Protein AF-A0A1J0A9L9-F1 (afdb_monomer_lite)

pLDDT: mean 93.27, std 4.49, range [66.0, 98.31]

Sequence (100 aa):
MRSQENELERLRHQNQTNPSRSNARAIERQEDIISEIQDFMNTLRRIANYNLTPELNDGISLTIAPLYELMSFRDARRYWHELSEGKHTWSSVSQQLRRE

Structure (mmCIF, N/CA/C/O backbone):
data_AF-A0A1J0A9L9-F1
#
_entry.id   AF-A0A1J0A9L9-F1
#
loop_
_atom_site.group_PDB
_atom_site.id
_atom_site.type_symbol
_atom_site.label_atom_id
_atom_site.label_alt_id
_atom_site.label_comp_id
_atom_site.label_asym_id
_atom_site.label_entity_id
_atom_site.label_seq_id
_atom_site.pdbx_PDB_ins_code
_atom_site.Cartn_x
_atom_site.Cartn_y
_atom_site.Cartn_z
_atom_site.occupancy
_atom_site.B_iso_or_equiv
_atom_site.auth_seq_id
_atom_site.auth_comp_id
_atom_site.auth_asym_id
_atom_site.auth_atom_id
_atom_site.pdbx_PDB_model_num
ATOM 1 N N . MET A 1 1 ? -0.849 -4.997 12.392 1.00 88.62 1 MET A N 1
ATOM 2 C CA . MET A 1 1 ? -2.057 -5.836 12.286 1.00 88.62 1 MET A CA 1
ATOM 3 C C . MET A 1 1 ? -2.642 -6.192 13.647 1.00 88.62 1 MET A C 1
ATOM 5 O O . MET A 1 1 ? -3.570 -5.514 14.049 1.00 88.62 1 MET A O 1
ATOM 9 N N . ARG A 1 2 ? -2.029 -7.095 14.429 1.00 92.69 2 ARG A N 1
ATOM 10 C CA . ARG A 1 2 ? -2.546 -7.536 15.745 1.00 92.69 2 ARG A CA 1
ATOM 11 C C . ARG A 1 2 ? -2.953 -6.417 16.717 1.00 92.69 2 ARG A C 1
ATOM 13 O O . ARG A 1 2 ? -3.953 -6.530 17.404 1.00 92.69 2 ARG A O 1
ATOM 20 N N . SER A 1 3 ? -2.196 -5.318 16.761 1.00 94.88 3 SER A N 1
ATOM 21 C CA . SER A 1 3 ? -2.550 -4.153 17.591 1.00 94.88 3 SER A CA 1
ATOM 22 C C . SER A 1 3 ? -3.872 -3.492 17.161 1.00 94.88 3 SER A C 1
ATOM 24 O O . SER A 1 3 ? -4.671 -3.113 18.007 1.00 94.88 3 SER A O 1
ATOM 26 N N . GLN A 1 4 ? -4.128 -3.409 15.850 1.00 95.56 4 GLN A N 1
ATOM 27 C CA . GLN A 1 4 ? -5.350 -2.815 15.296 1.00 95.56 4 GLN A CA 1
ATOM 28 C C . GLN A 1 4 ? -6.568 -3.713 15.533 1.00 95.56 4 GLN A C 1
ATOM 30 O O . GLN A 1 4 ? -7.638 -3.221 15.875 1.00 95.56 4 GLN A O 1
ATOM 35 N N . GLU A 1 5 ? -6.385 -5.029 15.408 1.00 94.94 5 GLU A N 1
ATOM 36 C CA . GLU A 1 5 ? -7.419 -6.032 15.690 1.00 94.94 5 GLU A CA 1
ATOM 37 C C . GLU A 1 5 ? -7.796 -6.041 17.179 1.00 94.94 5 GLU A C 1
ATOM 39 O O . GLU A 1 5 ? -8.975 -5.987 17.518 1.00 94.94 5 GLU A O 1
ATOM 44 N N . ASN A 1 6 ? -6.802 -5.998 18.074 1.00 97.50 6 ASN A N 1
ATOM 45 C CA . ASN A 1 6 ? -7.038 -5.897 19.516 1.00 97.50 6 ASN A CA 1
ATOM 46 C C . ASN A 1 6 ? -7.806 -4.614 19.891 1.00 97.50 6 ASN A C 1
ATOM 48 O O . ASN A 1 6 ? -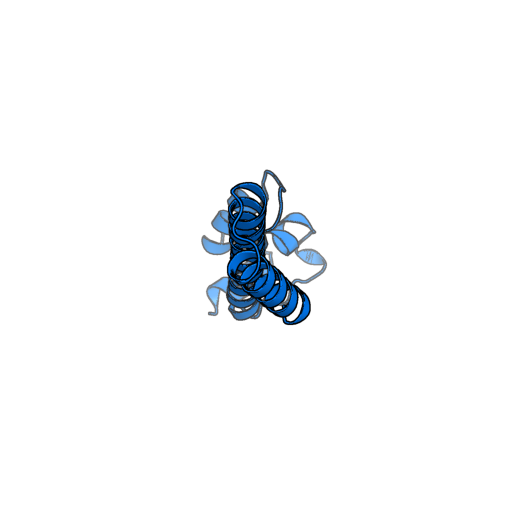8.629 -4.629 20.806 1.00 97.50 6 ASN A O 1
ATOM 52 N N . GLU A 1 7 ? -7.533 -3.495 19.215 1.00 96.38 7 GLU A N 1
ATOM 53 C CA . GLU A 1 7 ? -8.257 -2.240 19.444 1.00 96.38 7 GLU A CA 1
ATOM 54 C C . GLU A 1 7 ? -9.717 -2.336 18.982 1.00 96.38 7 GLU A C 1
ATOM 56 O O . GLU A 1 7 ? -10.624 -1.938 19.714 1.00 96.38 7 GLU A O 1
ATOM 61 N N . LEU A 1 8 ? -9.971 -2.954 17.823 1.00 97.19 8 LEU A N 1
ATOM 62 C CA . LEU A 1 8 ? -11.333 -3.234 17.361 1.00 97.19 8 LEU A CA 1
ATOM 63 C C . LEU A 1 8 ? -12.103 -4.095 18.371 1.00 97.19 8 LEU A C 1
ATOM 65 O O . LEU A 1 8 ? -13.260 -3.808 18.688 1.00 97.19 8 LEU A O 1
ATOM 69 N N . GLU A 1 9 ? -11.465 -5.136 18.908 1.00 97.38 9 GLU A N 1
ATOM 70 C CA . GLU A 1 9 ? -12.064 -5.974 19.946 1.00 97.38 9 GLU A CA 1
ATOM 71 C C . GLU A 1 9 ? -12.411 -5.158 21.194 1.00 97.38 9 GLU A C 1
ATOM 73 O O . GLU A 1 9 ? -13.526 -5.281 21.706 1.00 97.38 9 GLU A O 1
ATOM 78 N N . ARG A 1 10 ? -11.516 -4.279 21.662 1.00 96.94 10 ARG A N 1
ATOM 79 C CA . ARG A 1 10 ? -11.786 -3.390 22.805 1.00 96.94 10 ARG A CA 1
ATOM 80 C C . ARG A 1 10 ? -12.986 -2.481 22.558 1.00 96.94 10 ARG A C 1
ATOM 82 O O . ARG A 1 10 ? -13.869 -2.408 23.413 1.00 96.94 10 ARG A O 1
ATOM 89 N N . LEU A 1 11 ? -13.056 -1.845 21.390 1.00 96.50 11 LEU A N 1
ATOM 90 C CA . LEU A 1 11 ? -14.167 -0.969 21.009 1.00 96.50 11 LEU A CA 1
ATOM 91 C C . LEU A 1 11 ? -15.500 -1.729 20.953 1.00 96.50 11 LEU A C 1
ATOM 93 O O . LEU A 1 11 ? -16.519 -1.234 21.441 1.00 96.50 11 LEU A O 1
ATOM 97 N N . ARG A 1 12 ? -15.498 -2.961 20.429 1.00 96.94 12 ARG A N 1
ATOM 98 C CA . ARG A 1 12 ? -16.680 -3.838 20.417 1.00 96.94 12 ARG A CA 1
ATOM 99 C C . ARG A 1 12 ? -17.141 -4.195 21.831 1.00 96.94 12 ARG A C 1
ATOM 101 O O . ARG A 1 12 ? -18.328 -4.059 22.119 1.00 96.94 12 ARG A O 1
ATOM 108 N N . HIS A 1 13 ? -16.227 -4.571 22.727 1.00 96.75 13 HIS A N 1
ATOM 109 C CA . HIS A 1 13 ? -16.557 -4.842 24.135 1.00 96.75 13 HIS A CA 1
ATOM 110 C C . HIS A 1 13 ? -17.099 -3.592 24.850 1.00 96.75 13 HIS A C 1
ATOM 112 O O . HIS A 1 13 ? -18.077 -3.660 25.598 1.00 96.75 13 HIS A O 1
ATOM 118 N N . GLN A 1 14 ? -16.515 -2.420 24.591 1.00 94.19 14 GLN A N 1
ATOM 119 C CA . GLN A 1 14 ? -16.992 -1.159 25.156 1.00 94.19 14 GLN A CA 1
ATOM 120 C C . GLN A 1 14 ? -18.399 -0.803 24.652 1.00 94.19 14 GLN A C 1
ATOM 122 O O . GLN A 1 14 ? -19.246 -0.377 25.434 1.00 94.19 14 GLN A O 1
ATOM 127 N N . ASN A 1 15 ? -18.685 -1.017 23.367 1.00 96.44 15 ASN A N 1
ATOM 128 C CA . ASN A 1 15 ? -20.013 -0.767 22.811 1.00 96.44 15 ASN A CA 1
ATOM 129 C C . ASN A 1 15 ? -21.066 -1.777 23.296 1.00 96.44 15 ASN A C 1
ATOM 131 O O . ASN A 1 15 ? -22.239 -1.431 23.362 1.00 96.44 15 ASN A O 1
ATOM 135 N N . GLN A 1 16 ? -20.673 -3.003 23.658 1.00 95.06 16 GLN A N 1
ATOM 136 C CA . GLN A 1 16 ? -21.577 -3.979 24.280 1.00 95.06 16 GLN A CA 1
ATOM 137 C C . GLN A 1 16 ? -21.976 -3.572 25.705 1.00 95.06 16 GLN A C 1
ATOM 139 O O . GLN A 1 16 ? -23.130 -3.739 26.087 1.00 95.06 16 GLN A O 1
ATOM 144 N N . THR A 1 17 ? -21.037 -3.029 26.487 1.00 95.56 17 THR A N 1
ATOM 145 C CA . THR A 1 17 ? -21.294 -2.605 27.877 1.00 95.56 17 THR A CA 1
ATOM 146 C C . THR A 1 17 ? -22.002 -1.254 27.965 1.00 95.56 17 THR A C 1
ATOM 148 O O . THR A 1 17 ? -22.842 -1.062 28.841 1.00 95.56 17 THR A O 1
ATOM 151 N N . ASN A 1 18 ? -21.698 -0.324 27.055 1.00 94.62 18 ASN A N 1
ATOM 152 C CA . ASN A 1 18 ? -22.352 0.979 26.967 1.00 94.62 18 ASN A CA 1
ATOM 153 C C . ASN A 1 18 ? -22.585 1.380 25.496 1.00 94.62 18 ASN A C 1
ATOM 155 O O . ASN A 1 18 ? -21.743 2.061 24.891 1.00 94.62 18 ASN A O 1
ATOM 159 N N . PRO A 1 19 ? -23.713 0.953 24.899 1.00 94.75 19 PRO A N 1
ATOM 160 C CA . PRO A 1 19 ? -24.017 1.234 23.504 1.00 94.75 19 PRO A CA 1
ATOM 161 C C . PRO A 1 19 ? -24.157 2.731 23.237 1.00 94.75 19 PRO A C 1
ATOM 163 O O . PRO A 1 19 ? -24.957 3.425 23.865 1.00 94.75 19 PRO A O 1
ATOM 166 N N . SER A 1 20 ? -23.415 3.244 22.256 1.00 96.56 20 SER A N 1
ATOM 167 C CA . SER A 1 20 ? -23.563 4.636 21.828 1.00 96.56 20 SER A CA 1
ATOM 168 C C . SER A 1 20 ? -23.285 4.813 20.340 1.00 96.56 20 SER A C 1
ATOM 170 O O . SER A 1 20 ? -22.492 4.091 19.737 1.00 96.56 20 SER A O 1
ATOM 172 N N . ARG A 1 21 ? -23.896 5.841 19.736 1.00 95.94 21 ARG A N 1
ATOM 173 C CA . ARG A 1 21 ? -23.617 6.215 18.337 1.00 95.94 21 ARG A CA 1
ATOM 174 C C . ARG A 1 21 ? -22.144 6.565 18.111 1.00 95.94 21 ARG A C 1
ATOM 176 O O . ARG A 1 21 ? -21.632 6.356 17.018 1.00 95.94 21 ARG A O 1
ATOM 183 N N . SER A 1 22 ? -21.473 7.104 19.130 1.00 96.12 22 SER A N 1
ATOM 184 C CA . SER A 1 22 ? -20.045 7.421 19.056 1.00 96.12 22 SER A CA 1
ATOM 185 C C . SER A 1 22 ? -19.198 6.152 18.976 1.00 96.12 22 SER A C 1
ATOM 187 O O . SER A 1 22 ? -18.319 6.065 18.125 1.00 96.12 22 SER A O 1
ATOM 189 N N . ASN A 1 23 ? -19.507 5.153 19.806 1.00 95.44 23 ASN A N 1
ATOM 190 C CA . ASN A 1 23 ? -18.800 3.873 19.824 1.00 95.44 23 ASN A CA 1
ATOM 191 C C . ASN A 1 23 ? -19.022 3.094 18.521 1.00 95.44 23 ASN A C 1
ATOM 193 O O . ASN A 1 23 ? -18.065 2.574 17.960 1.00 95.44 23 ASN A O 1
ATOM 197 N N . ALA A 1 24 ? -20.249 3.088 17.987 1.00 96.94 24 ALA A N 1
ATOM 198 C CA . ALA A 1 24 ? -20.538 2.481 16.685 1.00 96.94 24 ALA A CA 1
ATOM 199 C C . ALA A 1 24 ? -19.696 3.101 15.551 1.00 96.94 24 ALA A C 1
ATOM 201 O O . ALA A 1 24 ? -19.084 2.374 14.778 1.00 96.94 24 ALA A O 1
ATOM 202 N N . ARG A 1 25 ? -19.582 4.437 15.504 1.00 97.88 25 ARG A N 1
A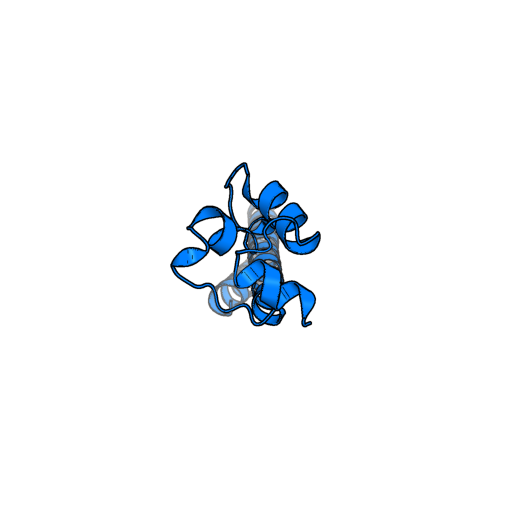TOM 203 C CA . ARG A 1 25 ? -18.719 5.133 14.529 1.00 97.88 25 ARG A CA 1
ATOM 204 C C . ARG A 1 25 ? -17.229 4.864 14.739 1.00 97.88 25 ARG A C 1
ATOM 206 O O . ARG A 1 25 ? -16.459 4.932 13.790 1.00 97.88 25 ARG A O 1
ATOM 213 N N . ALA A 1 26 ? -16.788 4.658 15.979 1.00 97.50 26 ALA A N 1
ATOM 214 C CA . ALA A 1 26 ? -15.395 4.314 16.259 1.00 97.50 26 ALA A CA 1
ATOM 215 C C . ALA A 1 26 ? -15.063 2.900 15.760 1.00 97.50 26 ALA A C 1
ATOM 217 O O . ALA A 1 26 ? -14.006 2.709 15.173 1.00 97.50 26 ALA A O 1
ATOM 218 N N . ILE A 1 27 ? -15.987 1.950 15.941 1.00 98.25 27 ILE A N 1
ATOM 219 C CA . ILE A 1 27 ? -15.879 0.588 15.402 1.00 98.25 27 ILE A CA 1
ATOM 220 C C . ILE A 1 27 ? -15.789 0.626 13.875 1.00 98.25 27 ILE A C 1
ATOM 222 O O . ILE A 1 27 ? -14.836 0.082 13.337 1.00 98.25 27 ILE A O 1
ATOM 226 N N . GLU A 1 28 ? -16.716 1.320 13.207 1.00 98.31 28 GLU A N 1
ATOM 227 C CA . GLU A 1 28 ? -16.738 1.460 11.741 1.00 98.31 28 GLU A CA 1
ATOM 228 C C . GLU A 1 28 ? -15.397 1.985 11.203 1.00 98.31 28 GLU A C 1
ATOM 230 O O . GLU A 1 28 ? -14.754 1.335 10.388 1.00 98.31 28 GLU A O 1
ATOM 235 N N . ARG A 1 29 ? -14.884 3.092 11.758 1.00 97.94 29 ARG A N 1
ATOM 236 C CA . ARG A 1 29 ? -13.574 3.632 11.348 1.00 97.94 29 ARG A CA 1
ATOM 237 C C . ARG A 1 29 ? -12.418 2.666 11.591 1.00 97.94 29 ARG A C 1
ATOM 239 O O . ARG A 1 29 ? -11.456 2.656 10.830 1.00 97.94 29 ARG A O 1
ATOM 246 N N . GLN A 1 30 ? -12.463 1.907 12.682 1.00 98.12 30 GLN A N 1
ATOM 247 C CA . GLN A 1 30 ? -11.414 0.941 12.985 1.00 98.12 30 GLN A CA 1
ATOM 248 C C . GLN A 1 30 ? -11.461 -0.251 12.017 1.00 98.12 30 GLN A C 1
ATOM 250 O O . GLN A 1 30 ? -10.410 -0.762 11.633 1.00 98.12 30 GLN A O 1
ATOM 255 N N . GLU A 1 31 ? -12.657 -0.676 11.602 1.00 98.25 31 GLU A N 1
ATOM 256 C CA . GLU A 1 31 ? -12.852 -1.684 10.555 1.00 98.25 31 GLU A CA 1
ATOM 257 C C . GLU A 1 31 ? -12.315 -1.189 9.205 1.00 98.25 31 GLU A C 1
ATOM 259 O O . GLU A 1 31 ? -11.569 -1.927 8.559 1.00 98.25 31 GLU A O 1
ATOM 264 N N . ASP A 1 32 ? -12.580 0.070 8.843 1.00 98.31 32 ASP A N 1
ATOM 265 C CA . ASP A 1 32 ? -12.037 0.695 7.629 1.00 98.31 32 ASP A CA 1
ATOM 266 C C . ASP A 1 32 ? -10.500 0.684 7.628 1.00 98.31 32 ASP A C 1
ATOM 268 O O . ASP A 1 32 ? -9.881 0.210 6.678 1.00 98.31 32 ASP A O 1
ATOM 272 N N . ILE A 1 33 ? -9.861 1.110 8.726 1.00 97.31 33 ILE A N 1
ATOM 273 C CA . ILE A 1 33 ? -8.391 1.107 8.858 1.00 97.31 33 ILE A CA 1
ATOM 274 C C . ILE A 1 33 ? -7.815 -0.306 8.699 1.00 97.31 33 ILE A C 1
ATOM 276 O O . ILE A 1 33 ? -6.784 -0.504 8.052 1.00 97.31 33 ILE A O 1
ATOM 280 N N . ILE A 1 34 ? -8.450 -1.303 9.317 1.00 98.00 34 ILE A N 1
ATOM 281 C CA . ILE A 1 34 ? -8.030 -2.704 9.210 1.00 98.00 34 ILE A CA 1
ATOM 282 C C . ILE A 1 34 ? -8.121 -3.177 7.756 1.00 98.00 34 ILE A C 1
ATOM 284 O O . ILE A 1 34 ? -7.174 -3.810 7.277 1.00 98.00 34 ILE A O 1
ATOM 288 N N . SER A 1 35 ? -9.210 -2.839 7.059 1.00 97.56 35 SER A N 1
ATOM 289 C CA . SER A 1 35 ? -9.398 -3.155 5.641 1.00 97.56 35 SER A CA 1
ATOM 290 C C . SER A 1 35 ? -8.333 -2.484 4.773 1.00 97.56 35 SER A C 1
ATOM 292 O O . SER A 1 35 ? -7.672 -3.158 3.987 1.00 97.56 35 SER A O 1
ATOM 294 N N . GLU A 1 36 ? -8.079 -1.187 4.965 1.00 96.19 36 GLU A N 1
ATOM 295 C CA . GLU A 1 36 ? -7.055 -0.447 4.217 1.00 96.19 36 GLU A CA 1
ATOM 296 C C . GLU A 1 36 ? -5.658 -1.066 4.385 1.00 96.19 36 GLU A C 1
ATOM 298 O O . GLU A 1 36 ? -4.913 -1.225 3.414 1.00 96.19 36 GLU A O 1
ATOM 303 N N . ILE A 1 37 ? -5.293 -1.476 5.607 1.00 96.62 37 ILE A N 1
ATOM 304 C CA . ILE A 1 37 ? -4.014 -2.152 5.869 1.00 96.62 37 ILE A CA 1
ATOM 305 C C . ILE A 1 37 ? -3.953 -3.503 5.148 1.00 96.62 37 ILE A C 1
ATOM 307 O O . ILE A 1 37 ? -2.905 -3.861 4.601 1.00 96.62 37 ILE A O 1
ATOM 311 N N . GLN A 1 38 ? -5.046 -4.267 5.148 1.00 96.75 38 GLN A N 1
ATOM 312 C CA . GLN A 1 38 ? -5.114 -5.548 4.444 1.00 96.75 38 GLN A CA 1
ATOM 313 C C . GLN A 1 38 ? -4.961 -5.357 2.933 1.00 96.75 38 GLN A C 1
ATOM 315 O O . GLN A 1 38 ? -4.162 -6.064 2.316 1.00 96.75 38 GLN A O 1
ATOM 320 N N . ASP A 1 39 ? -5.635 -4.370 2.347 1.00 96.38 39 ASP A N 1
ATOM 321 C CA . ASP A 1 39 ? -5.543 -4.054 0.920 1.00 96.38 39 ASP A CA 1
ATOM 322 C C . ASP A 1 39 ? -4.140 -3.585 0.521 1.00 96.38 39 ASP A C 1
ATOM 324 O O . ASP A 1 39 ? -3.584 -4.041 -0.488 1.00 96.38 39 ASP A O 1
ATOM 328 N N . PHE A 1 40 ? -3.514 -2.753 1.356 1.00 95.94 40 PHE A N 1
ATOM 329 C CA . PHE A 1 40 ? -2.120 -2.347 1.195 1.00 95.94 40 PHE A CA 1
ATOM 330 C C . PHE A 1 40 ? -1.178 -3.561 1.203 1.00 95.94 40 PHE A C 1
ATOM 332 O O . PHE A 1 40 ? -0.351 -3.729 0.302 1.00 95.94 40 PHE A O 1
ATOM 339 N N . MET A 1 41 ? -1.331 -4.458 2.184 1.00 96.44 41 MET A N 1
ATOM 340 C CA . MET A 1 41 ? -0.529 -5.680 2.286 1.00 96.44 41 MET A CA 1
ATOM 341 C C . MET A 1 41 ? -0.742 -6.627 1.101 1.00 96.44 41 MET A C 1
ATOM 343 O O . MET A 1 41 ? 0.222 -7.204 0.594 1.00 96.44 41 MET A O 1
ATOM 347 N N . ASN A 1 42 ? -1.985 -6.800 0.652 1.00 97.06 42 ASN A N 1
ATOM 348 C CA . ASN A 1 42 ? -2.321 -7.646 -0.491 1.00 97.06 42 ASN A CA 1
ATOM 349 C C . ASN A 1 42 ? -1.711 -7.098 -1.784 1.00 97.06 42 ASN A C 1
ATOM 351 O O . ASN A 1 42 ? -1.170 -7.861 -2.586 1.00 97.06 42 ASN A O 1
ATOM 355 N N . THR A 1 43 ? -1.732 -5.778 -1.955 1.00 96.25 43 THR A N 1
ATOM 356 C CA . THR A 1 43 ? -1.095 -5.102 -3.088 1.00 96.25 43 THR A CA 1
ATOM 357 C C . THR A 1 43 ? 0.421 -5.268 -3.057 1.00 96.25 43 THR A C 1
ATOM 359 O O . THR A 1 43 ? 1.001 -5.686 -4.057 1.00 96.25 43 THR A O 1
ATOM 362 N N . LEU A 1 44 ? 1.069 -5.064 -1.904 1.00 95.56 44 LEU A N 1
ATOM 363 C CA . LEU A 1 44 ? 2.507 -5.321 -1.758 1.00 95.56 44 LEU A CA 1
ATOM 364 C C . LEU A 1 44 ? 2.882 -6.767 -2.084 1.00 95.56 44 LEU A C 1
ATOM 366 O O . LEU A 1 44 ? 3.862 -6.999 -2.787 1.00 95.56 44 LEU A O 1
ATOM 370 N N . ARG A 1 45 ? 2.104 -7.743 -1.604 1.00 96.31 45 ARG A N 1
ATOM 371 C CA . ARG A 1 45 ? 2.333 -9.164 -1.908 1.00 96.31 45 ARG A CA 1
ATOM 372 C C . ARG A 1 45 ? 2.198 -9.455 -3.396 1.00 96.31 45 ARG A C 1
ATOM 374 O O . ARG A 1 45 ? 3.048 -10.142 -3.949 1.00 96.31 45 ARG A O 1
ATOM 381 N N . ARG A 1 46 ? 1.166 -8.912 -4.051 1.00 95.19 46 ARG A N 1
ATOM 382 C CA . ARG A 1 46 ? 0.987 -9.044 -5.504 1.00 95.19 46 ARG A CA 1
ATOM 383 C C . ARG A 1 46 ? 2.194 -8.493 -6.258 1.00 95.19 46 ARG A C 1
ATOM 385 O O . ARG A 1 46 ? 2.665 -9.148 -7.175 1.00 95.19 46 ARG A O 1
ATOM 392 N N . ILE A 1 47 ? 2.708 -7.334 -5.846 1.00 93.38 47 ILE A N 1
ATOM 393 C CA . ILE A 1 47 ? 3.881 -6.721 -6.477 1.00 93.38 47 ILE A CA 1
ATOM 394 C C . ILE A 1 47 ? 5.145 -7.556 -6.228 1.00 93.38 47 ILE A C 1
ATOM 396 O O . ILE A 1 47 ? 5.922 -7.785 -7.149 1.00 93.38 47 ILE A O 1
ATOM 400 N N . ALA A 1 48 ? 5.342 -8.049 -5.004 1.00 93.00 48 ALA A N 1
ATOM 401 C CA . ALA A 1 48 ? 6.487 -8.889 -4.659 1.00 93.00 48 ALA A CA 1
ATOM 402 C C . ALA A 1 48 ? 6.509 -10.214 -5.441 1.00 93.00 48 ALA A C 1
ATOM 404 O O . ALA A 1 48 ? 7.584 -10.709 -5.766 1.00 93.00 48 ALA A O 1
ATOM 405 N N . ASN A 1 49 ? 5.338 -10.759 -5.786 1.00 94.44 49 ASN A N 1
ATOM 406 C CA . ASN A 1 49 ? 5.224 -11.994 -6.562 1.00 94.44 49 ASN A CA 1
ATOM 407 C C . ASN A 1 49 ? 5.723 -11.875 -8.011 1.00 94.44 49 ASN A C 1
ATOM 409 O O . ASN A 1 49 ? 5.915 -12.918 -8.625 1.00 94.44 49 ASN A O 1
ATOM 413 N N . TYR A 1 50 ? 5.964 -10.664 -8.532 1.00 90.75 50 TYR A N 1
ATOM 414 C CA . TYR A 1 50 ? 6.648 -10.471 -9.821 1.00 90.75 50 TYR A CA 1
ATOM 415 C C . TYR A 1 50 ? 8.168 -10.705 -9.744 1.00 90.75 50 TYR A C 1
ATOM 417 O O . TYR A 1 50 ? 8.874 -10.500 -10.726 1.00 90.75 50 TYR A O 1
ATOM 425 N N . ASN A 1 51 ? 8.704 -10.993 -8.547 1.00 91.75 51 ASN A N 1
ATOM 426 C CA . ASN A 1 51 ? 10.117 -11.306 -8.286 1.00 91.75 51 ASN A CA 1
ATOM 427 C C . ASN A 1 51 ? 11.123 -10.350 -8.955 1.00 91.75 51 ASN A C 1
ATOM 429 O O . ASN A 1 51 ? 12.240 -10.738 -9.303 1.00 91.75 51 ASN A O 1
ATOM 433 N N . LEU A 1 52 ? 10.728 -9.085 -9.120 1.00 91.38 52 LEU A N 1
ATOM 434 C CA . LEU A 1 52 ? 11.513 -8.096 -9.843 1.00 91.38 52 LEU A CA 1
ATOM 435 C C . LEU A 1 52 ? 12.737 -7.711 -9.020 1.00 91.38 52 LEU A C 1
ATOM 437 O O . LEU A 1 52 ? 12.634 -7.357 -7.846 1.00 91.38 52 LEU A O 1
ATOM 441 N N . THR A 1 53 ? 13.891 -7.713 -9.673 1.00 91.88 53 THR A N 1
ATOM 442 C CA . THR A 1 53 ? 15.154 -7.209 -9.136 1.00 91.88 53 THR A CA 1
ATOM 443 C C . THR A 1 53 ? 15.578 -6.000 -9.967 1.00 91.88 53 THR A C 1
ATOM 445 O O . THR A 1 53 ? 16.192 -6.185 -11.017 1.00 91.88 53 THR A O 1
ATOM 448 N N . PRO A 1 54 ? 15.219 -4.767 -9.563 1.00 87.12 54 PRO A N 1
ATOM 449 C CA . PRO A 1 54 ? 15.608 -3.565 -10.291 1.00 87.12 54 PRO A CA 1
ATOM 450 C C . PRO A 1 54 ? 17.121 -3.344 -10.247 1.00 87.12 54 PRO A C 1
ATOM 452 O O . PRO A 1 54 ? 17.763 -3.566 -9.218 1.00 87.12 54 PRO A O 1
ATOM 455 N N . GLU A 1 55 ? 17.681 -2.836 -11.337 1.00 89.25 55 GLU A N 1
ATOM 456 C CA . GLU A 1 55 ? 19.084 -2.453 -11.450 1.00 89.25 55 GLU A CA 1
ATOM 457 C C . GLU A 1 55 ? 19.234 -0.929 -11.513 1.00 89.25 55 GLU A C 1
ATOM 459 O O . GLU A 1 55 ? 18.341 -0.205 -11.953 1.00 89.25 55 GLU A O 1
ATOM 464 N N . LEU A 1 56 ? 20.408 -0.413 -11.124 1.00 84.19 56 LEU A N 1
ATOM 465 C CA . LEU A 1 56 ? 20.690 1.031 -11.135 1.00 84.19 56 LEU A CA 1
ATOM 466 C C . LEU A 1 56 ? 20.417 1.675 -12.507 1.00 84.19 56 LEU A C 1
ATOM 468 O O . LEU A 1 56 ? 19.969 2.820 -12.582 1.00 84.19 56 LEU A O 1
ATOM 472 N N . ASN A 1 57 ? 20.663 0.923 -13.582 1.00 87.19 57 ASN A N 1
ATOM 473 C CA . ASN A 1 57 ? 20.509 1.391 -14.953 1.00 87.19 57 ASN A CA 1
ATOM 474 C C . ASN A 1 57 ? 19.046 1.578 -15.379 1.00 87.19 57 ASN A C 1
ATOM 476 O O . ASN A 1 57 ? 18.827 2.260 -16.370 1.00 87.19 57 ASN A O 1
ATOM 480 N N . ASP A 1 58 ? 18.060 1.042 -14.646 1.00 86.69 58 ASP A N 1
ATOM 481 C CA . ASP A 1 58 ? 16.626 1.202 -14.947 1.00 86.69 58 ASP A CA 1
ATOM 482 C C . ASP A 1 58 ? 16.119 2.633 -14.730 1.00 86.69 58 ASP A C 1
ATOM 484 O O . ASP A 1 58 ? 15.107 3.055 -15.296 1.00 86.69 58 ASP A O 1
ATOM 488 N N . GLY A 1 59 ? 16.823 3.388 -13.885 1.00 88.62 59 GLY A N 1
ATOM 489 C CA . GLY A 1 59 ? 16.367 4.676 -13.393 1.00 88.62 59 GLY A CA 1
ATOM 490 C C . GLY A 1 59 ? 15.221 4.549 -12.384 1.00 88.62 59 GLY A C 1
ATOM 491 O O . GLY A 1 59 ? 14.471 3.569 -12.325 1.00 88.62 59 GLY A O 1
ATOM 492 N N . ILE A 1 60 ? 15.064 5.592 -11.567 1.00 88.56 60 ILE A N 1
ATOM 493 C CA . ILE A 1 60 ? 14.110 5.596 -10.448 1.00 88.56 60 ILE A CA 1
ATOM 494 C C . ILE A 1 60 ? 12.669 5.406 -10.941 1.00 88.56 60 ILE A C 1
ATOM 496 O O . ILE A 1 60 ? 11.911 4.672 -10.319 1.00 88.56 60 ILE A O 1
ATOM 500 N N . SER A 1 61 ? 12.299 6.010 -12.076 1.00 90.62 61 SER A N 1
ATOM 501 C CA . SER A 1 61 ? 10.918 5.975 -12.584 1.00 90.62 61 SER A CA 1
ATOM 502 C C . SER A 1 61 ? 10.442 4.564 -12.943 1.00 90.62 61 SER A C 1
ATOM 504 O O . SER A 1 61 ? 9.317 4.213 -12.598 1.00 90.62 61 SER A O 1
ATOM 506 N N . LEU A 1 62 ? 11.281 3.751 -13.598 1.00 92.00 62 LEU A N 1
ATOM 507 C CA . LEU A 1 62 ? 10.934 2.367 -13.948 1.00 92.00 62 LEU A CA 1
ATOM 508 C C . LEU A 1 62 ? 11.045 1.437 -12.735 1.00 92.00 62 LEU A C 1
ATOM 510 O O . LEU A 1 62 ? 10.226 0.539 -12.577 1.00 92.00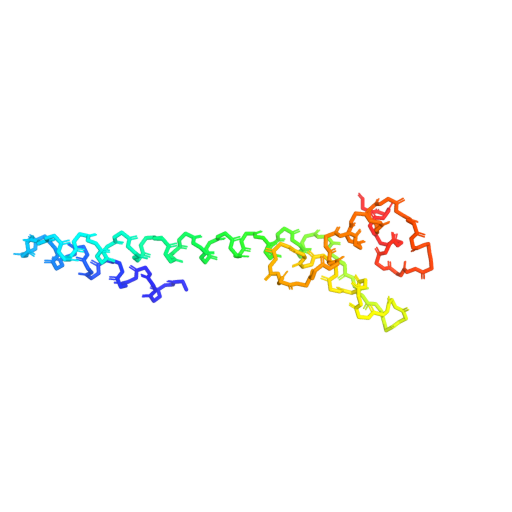 62 LEU A O 1
ATOM 514 N N . THR A 1 63 ? 11.996 1.712 -11.840 1.00 91.12 63 THR A N 1
ATOM 515 C CA . THR A 1 63 ? 12.180 0.971 -10.582 1.00 91.12 63 THR A CA 1
ATOM 516 C C . THR A 1 63 ? 10.947 1.046 -9.678 1.00 91.12 63 THR A C 1
ATOM 518 O O . THR A 1 63 ? 10.554 0.047 -9.085 1.00 91.12 63 THR A O 1
ATOM 521 N N . ILE A 1 64 ? 10.320 2.223 -9.570 1.00 91.94 64 ILE A N 1
ATOM 522 C CA . ILE A 1 64 ? 9.150 2.435 -8.700 1.00 91.94 64 ILE A CA 1
ATOM 523 C C . ILE A 1 64 ? 7.812 2.196 -9.407 1.00 91.94 64 ILE A C 1
ATOM 525 O O . ILE A 1 64 ? 6.781 2.144 -8.743 1.00 91.94 64 ILE A O 1
ATOM 529 N N . ALA A 1 65 ? 7.801 2.044 -10.735 1.00 94.25 65 ALA A N 1
ATOM 530 C CA . ALA A 1 65 ? 6.579 1.832 -11.509 1.00 94.25 65 ALA A CA 1
ATOM 531 C C . ALA A 1 65 ? 5.707 0.657 -11.011 1.00 94.25 65 ALA A C 1
ATOM 533 O O . ALA A 1 65 ? 4.491 0.842 -10.945 1.00 94.25 65 ALA A O 1
ATOM 534 N N . PRO A 1 66 ? 6.257 -0.498 -10.573 1.00 93.94 66 PRO A N 1
ATOM 535 C CA . PRO A 1 66 ? 5.444 -1.581 -10.010 1.00 93.94 66 PRO A CA 1
ATOM 536 C C . PRO A 1 66 ? 4.620 -1.167 -8.781 1.00 93.94 66 PRO A C 1
ATOM 538 O O . PRO A 1 66 ? 3.587 -1.764 -8.500 1.00 93.94 66 PRO A O 1
ATOM 541 N N . LEU A 1 67 ? 5.032 -0.116 -8.063 1.00 94.12 67 LEU A N 1
ATOM 542 C CA . LEU A 1 67 ? 4.361 0.396 -6.866 1.00 94.12 67 LEU A CA 1
ATOM 543 C C . LEU A 1 67 ? 3.223 1.387 -7.176 1.00 94.12 67 LEU A C 1
ATOM 545 O O . LEU A 1 67 ? 2.722 2.028 -6.255 1.00 94.12 67 LEU A O 1
ATOM 549 N N . TYR A 1 68 ? 2.793 1.535 -8.437 1.00 94.69 68 TYR A N 1
ATOM 550 C CA . TYR A 1 68 ? 1.842 2.577 -8.864 1.00 94.69 68 TYR A CA 1
ATOM 551 C C . TYR A 1 68 ? 0.486 2.580 -8.136 1.00 94.69 68 TYR A C 1
ATOM 553 O O . TYR A 1 68 ? -0.192 3.605 -8.128 1.00 94.69 68 TYR A O 1
ATOM 561 N N . GLU A 1 69 ? 0.073 1.455 -7.548 1.00 93.19 69 GLU A N 1
ATOM 562 C CA . GLU A 1 69 ? -1.158 1.350 -6.749 1.00 93.19 69 GLU A CA 1
ATOM 563 C C . GLU A 1 69 ? -0.979 1.851 -5.308 1.00 93.19 69 GLU A C 1
ATOM 565 O O . GLU A 1 69 ? -1.956 2.167 -4.638 1.00 93.19 69 GLU A O 1
ATOM 570 N N . LEU A 1 70 ? 0.266 1.939 -4.834 1.00 93.94 70 LEU A N 1
ATOM 571 C CA . LEU A 1 70 ? 0.623 2.292 -3.459 1.00 93.94 70 LEU A CA 1
ATOM 572 C C . LEU A 1 70 ? 1.164 3.715 -3.316 1.00 93.94 70 LEU A C 1
ATOM 574 O O . LEU A 1 70 ? 1.309 4.208 -2.199 1.00 93.94 70 LEU A O 1
ATOM 578 N N . MET A 1 71 ? 1.515 4.365 -4.426 1.00 87.94 71 MET A N 1
ATOM 579 C CA . MET A 1 71 ? 2.198 5.652 -4.405 1.00 87.94 71 MET A CA 1
ATOM 580 C C . MET A 1 71 ? 1.520 6.692 -5.290 1.00 87.94 71 MET A C 1
ATOM 582 O O . MET A 1 71 ? 1.172 6.439 -6.440 1.00 87.94 71 MET A O 1
ATOM 586 N N . SER A 1 72 ? 1.445 7.923 -4.789 1.00 84.88 72 SER A N 1
ATOM 587 C CA . SER A 1 72 ? 0.905 9.080 -5.516 1.00 84.88 72 SER A CA 1
ATOM 588 C C . SER A 1 72 ? 1.896 9.669 -6.533 1.00 84.88 72 SER A C 1
ATOM 590 O O . SER A 1 72 ? 2.006 10.887 -6.676 1.00 84.88 72 SER A O 1
ATOM 592 N N . PHE A 1 73 ? 2.653 8.825 -7.239 1.00 86.62 73 PHE A N 1
ATOM 593 C CA . PHE A 1 73 ? 3.532 9.265 -8.321 1.00 86.62 73 PHE A CA 1
ATOM 594 C C . PHE A 1 73 ? 2.746 9.294 -9.634 1.00 86.62 73 PHE A C 1
ATOM 596 O O . PHE A 1 73 ? 2.356 8.256 -10.164 1.00 86.62 73 PHE A O 1
ATOM 603 N N . ARG A 1 74 ? 2.517 10.510 -10.153 1.00 84.94 74 ARG A N 1
ATOM 604 C CA . ARG A 1 74 ? 1.620 10.796 -11.289 1.00 84.94 74 ARG A CA 1
ATOM 605 C C . ARG A 1 74 ? 1.838 9.879 -12.498 1.00 84.94 74 ARG A C 1
ATOM 607 O O . ARG A 1 74 ? 0.863 9.450 -13.106 1.00 84.94 74 ARG A O 1
ATOM 614 N N . ASP A 1 75 ? 3.092 9.563 -12.810 1.00 91.19 75 ASP A N 1
ATOM 615 C CA . ASP A 1 75 ? 3.449 8.805 -14.012 1.00 91.19 75 ASP A CA 1
ATOM 616 C C . ASP A 1 75 ? 3.691 7.306 -13.749 1.00 91.19 75 ASP A C 1
ATOM 618 O O . ASP A 1 75 ? 3.918 6.559 -14.700 1.00 91.19 75 ASP A O 1
ATOM 622 N N . ALA A 1 76 ? 3.602 6.834 -12.497 1.00 92.62 76 ALA A N 1
ATOM 623 C CA . ALA A 1 76 ? 3.894 5.442 -12.129 1.00 92.62 76 ALA A CA 1
ATOM 624 C C . ALA A 1 76 ? 3.064 4.444 -12.944 1.00 92.62 76 ALA A C 1
ATOM 626 O O . ALA A 1 76 ? 3.598 3.497 -13.516 1.00 92.62 76 ALA A O 1
ATOM 627 N N . ARG A 1 77 ? 1.753 4.706 -13.053 1.00 93.88 77 ARG A N 1
ATOM 628 C CA . ARG A 1 77 ? 0.815 3.853 -13.794 1.00 93.88 77 ARG A CA 1
ATOM 629 C C . ARG A 1 77 ? 1.166 3.791 -15.279 1.00 93.88 77 ARG A C 1
ATOM 631 O O . ARG A 1 77 ? 1.107 2.720 -15.873 1.00 93.88 77 ARG A O 1
ATOM 638 N N . ARG A 1 78 ? 1.542 4.929 -15.877 1.00 95.25 78 ARG A N 1
ATOM 639 C CA . ARG A 1 78 ? 1.960 4.981 -17.285 1.00 95.25 78 ARG A CA 1
ATOM 640 C C . ARG A 1 78 ? 3.198 4.113 -17.494 1.00 95.25 78 ARG A C 1
ATOM 642 O O . ARG A 1 78 ? 3.177 3.246 -18.359 1.00 95.25 78 ARG A O 1
ATOM 649 N N . TYR A 1 79 ? 4.234 4.301 -16.677 1.00 95.06 79 TYR A N 1
ATOM 650 C CA . TYR A 1 79 ? 5.466 3.521 -16.793 1.00 95.06 79 TYR A CA 1
ATOM 651 C C . TYR A 1 79 ? 5.248 2.028 -16.541 1.00 95.06 79 TYR A C 1
ATOM 653 O O . TYR A 1 79 ? 5.840 1.214 -17.240 1.00 95.06 79 TYR A O 1
ATOM 661 N N . TRP A 1 80 ? 4.365 1.652 -15.612 1.00 95.06 80 TRP A N 1
ATOM 662 C CA . TRP A 1 80 ? 4.014 0.249 -15.380 1.00 95.06 80 TRP A CA 1
ATOM 663 C C . TRP A 1 80 ? 3.381 -0.403 -16.614 1.00 95.06 80 TRP A C 1
ATOM 665 O O . TRP A 1 80 ? 3.784 -1.498 -17.011 1.00 95.06 80 TRP A O 1
ATOM 675 N N . HIS A 1 81 ? 2.441 0.287 -17.269 1.00 94.44 81 HIS A N 1
ATOM 676 C CA . HIS A 1 81 ? 1.866 -0.190 -18.528 1.00 94.44 81 HIS A CA 1
ATOM 677 C C . HIS A 1 81 ? 2.922 -0.297 -19.633 1.00 94.44 81 HIS A C 1
ATOM 679 O O . HIS A 1 81 ? 3.003 -1.324 -20.296 1.00 94.44 81 HIS A O 1
ATOM 685 N N . GLU A 1 82 ? 3.781 0.711 -19.798 1.00 95.00 82 GLU A N 1
ATOM 686 C CA . GLU A 1 82 ? 4.842 0.681 -20.813 1.00 95.00 82 GLU A CA 1
ATOM 687 C C . GLU A 1 82 ? 5.873 -0.437 -20.578 1.00 95.00 82 GLU A C 1
ATOM 689 O O . GLU A 1 82 ? 6.350 -1.043 -21.541 1.00 95.00 82 GLU A O 1
ATOM 694 N N . LEU A 1 83 ? 6.216 -0.722 -19.316 1.00 93.56 83 LEU A N 1
ATOM 695 C CA . LEU A 1 83 ? 7.067 -1.851 -18.925 1.00 93.56 83 LEU A CA 1
ATOM 696 C C . LEU A 1 83 ? 6.407 -3.189 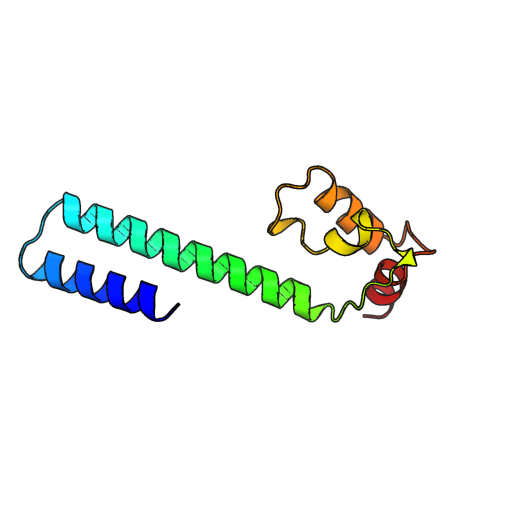-19.269 1.00 93.56 83 LEU A C 1
ATOM 698 O O . LEU A 1 83 ? 7.055 -4.042 -19.872 1.00 93.56 83 LEU A O 1
ATOM 702 N N . SER A 1 84 ? 5.120 -3.336 -18.947 1.00 90.25 84 SER A N 1
ATOM 703 C CA . SER A 1 84 ? 4.332 -4.542 -19.240 1.00 90.25 84 SER A CA 1
ATOM 704 C C . SER A 1 84 ? 4.185 -4.788 -20.749 1.00 90.25 84 SER A C 1
ATOM 706 O O . SER A 1 84 ? 4.161 -5.927 -21.200 1.00 90.25 84 SER A O 1
ATOM 708 N N . GLU A 1 85 ? 4.145 -3.720 -21.551 1.00 93.50 85 GLU A N 1
ATOM 709 C CA . GLU A 1 85 ? 4.148 -3.776 -23.021 1.00 93.50 85 GLU A CA 1
ATOM 710 C C . GLU A 1 85 ? 5.556 -3.959 -23.622 1.00 93.50 85 GLU A C 1
ATOM 712 O O . GLU A 1 85 ? 5.705 -4.089 -24.837 1.00 93.50 85 GLU A O 1
ATOM 717 N N . GLY A 1 86 ? 6.610 -3.944 -22.800 1.00 91.69 86 GLY A N 1
ATOM 718 C CA . GLY A 1 86 ? 7.993 -4.135 -23.236 1.00 91.69 86 GLY A CA 1
ATOM 719 C C . GLY A 1 86 ? 8.617 -2.951 -23.983 1.00 91.69 86 GLY A C 1
ATOM 720 O O . GLY A 1 86 ? 9.655 -3.124 -24.621 1.00 91.69 86 GLY A O 1
ATOM 721 N N . LYS A 1 87 ? 8.039 -1.744 -23.896 1.00 92.75 87 LYS A N 1
ATOM 722 C CA . LYS A 1 87 ? 8.528 -0.538 -24.601 1.00 92.75 87 LYS A CA 1
ATOM 723 C C . LYS A 1 87 ? 9.937 -0.119 -24.172 1.00 92.75 87 LYS A C 1
ATOM 725 O O . LYS A 1 87 ? 10.708 0.395 -24.979 1.00 92.75 87 LYS A O 1
ATOM 730 N N . HIS A 1 88 ? 10.294 -0.379 -22.916 1.00 91.38 88 HIS A N 1
ATOM 731 C CA . HIS A 1 88 ? 11.612 -0.073 -22.352 1.00 91.38 88 HIS A CA 1
ATOM 732 C C . HIS A 1 88 ? 12.542 -1.281 -22.474 1.00 91.38 88 HIS A C 1
ATOM 734 O O . HIS A 1 88 ? 12.861 -1.924 -21.482 1.00 91.38 88 HIS A O 1
ATOM 740 N N . THR A 1 89 ? 12.936 -1.663 -23.689 1.00 90.31 89 THR A N 1
ATOM 741 C CA . THR A 1 89 ? 13.696 -2.912 -23.930 1.00 90.31 89 THR A CA 1
ATOM 742 C C . THR A 1 89 ? 15.056 -2.958 -23.228 1.00 90.31 89 THR A C 1
ATOM 744 O O . THR A 1 89 ? 15.521 -4.037 -22.860 1.00 90.31 89 THR A O 1
ATOM 747 N N . TRP A 1 90 ? 15.665 -1.794 -23.000 1.00 90.12 90 TRP A N 1
ATOM 748 C CA . TRP A 1 90 ? 16.933 -1.625 -22.290 1.00 90.12 90 TRP A CA 1
ATOM 749 C C . TRP A 1 90 ? 16.820 -1.819 -20.769 1.00 90.12 90 TRP A C 1
ATOM 751 O O . TRP A 1 90 ? 17.838 -2.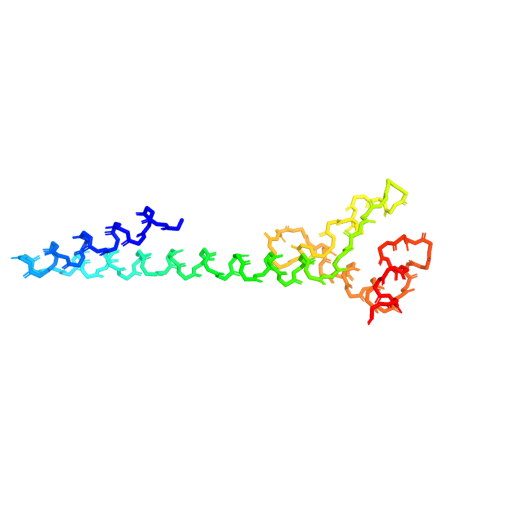054 -20.126 1.00 90.12 90 TRP A O 1
ATOM 761 N N . SER A 1 91 ? 15.612 -1.750 -20.198 1.00 92.88 91 SER A N 1
ATOM 762 C CA . SER A 1 91 ? 15.386 -1.898 -18.758 1.00 92.88 91 SER A CA 1
ATOM 763 C C . SER A 1 91 ? 15.426 -3.367 -18.329 1.00 92.88 91 SER A C 1
ATOM 765 O O . SER A 1 91 ? 14.788 -4.225 -18.947 1.00 92.88 91 SER A O 1
ATOM 767 N N . SER A 1 92 ? 16.129 -3.646 -17.233 1.00 91.06 92 SER A N 1
ATOM 768 C CA . SER A 1 92 ? 16.179 -4.955 -16.589 1.00 91.06 92 SER A CA 1
ATOM 769 C C . SER A 1 92 ? 14.788 -5.382 -16.100 1.00 91.06 92 SER A C 1
ATOM 771 O O . SER A 1 92 ? 14.377 -6.512 -16.356 1.00 91.06 92 SER A O 1
ATOM 773 N N . VAL A 1 93 ? 14.012 -4.465 -15.505 1.00 91.19 93 VAL A N 1
ATOM 774 C CA . VAL A 1 93 ? 12.638 -4.723 -15.033 1.00 91.19 93 VAL A CA 1
ATOM 775 C C . VAL A 1 93 ? 11.736 -5.144 -16.195 1.00 91.19 93 VAL A C 1
ATOM 777 O O . VAL A 1 93 ? 11.036 -6.150 -16.119 1.00 91.19 93 VAL A O 1
ATOM 780 N N . SER A 1 94 ? 11.807 -4.421 -17.313 1.00 91.56 94 SER A N 1
ATOM 781 C CA . SER A 1 94 ? 11.083 -4.749 -18.550 1.00 91.56 94 SER A CA 1
ATOM 782 C C . SER A 1 94 ? 11.465 -6.129 -19.096 1.00 91.56 94 SER A C 1
ATOM 784 O O . SER A 1 94 ? 10.617 -6.885 -19.565 1.00 91.56 94 SER A O 1
ATOM 786 N N . GLN A 1 95 ? 12.755 -6.474 -19.053 1.00 92.06 95 GLN A N 1
ATOM 787 C CA . GLN A 1 95 ? 13.242 -7.785 -19.486 1.00 92.06 95 GLN A CA 1
ATOM 788 C C . GLN A 1 95 ? 12.7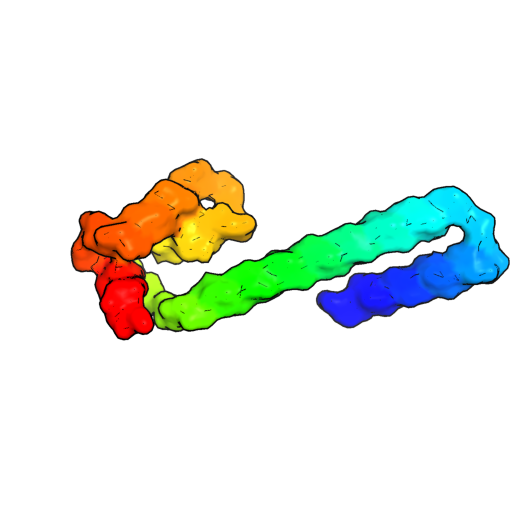82 -8.919 -18.567 1.00 92.06 95 GLN A C 1
ATOM 790 O O . GLN A 1 95 ? 12.502 -10.001 -19.078 1.00 92.06 95 GLN A O 1
ATOM 795 N N . GLN A 1 96 ? 12.697 -8.685 -17.257 1.00 92.06 96 GLN A N 1
ATOM 796 C CA . GLN A 1 96 ? 12.224 -9.661 -16.271 1.00 92.06 96 GLN A CA 1
ATOM 797 C C . GLN A 1 96 ? 10.727 -9.938 -16.433 1.00 92.06 96 GLN A C 1
ATOM 799 O O . GLN A 1 96 ? 10.349 -11.097 -16.553 1.00 92.06 96 GLN A O 1
ATOM 804 N N . LEU A 1 97 ? 9.903 -8.896 -16.586 1.00 91.19 97 LEU A N 1
ATOM 805 C CA . LEU A 1 97 ? 8.452 -9.034 -16.794 1.00 91.19 97 LEU A CA 1
ATOM 806 C C . LEU A 1 97 ? 8.071 -9.846 -18.040 1.00 91.19 97 LEU A C 1
ATOM 808 O O . LEU A 1 97 ? 6.991 -10.414 -18.092 1.00 91.19 97 LEU A O 1
ATOM 812 N N . ARG A 1 98 ? 8.937 -9.901 -19.058 1.00 86.56 98 ARG A N 1
ATOM 813 C CA . ARG A 1 98 ? 8.711 -10.726 -20.259 1.00 86.56 98 ARG A CA 1
ATOM 814 C C . ARG A 1 98 ? 9.087 -12.199 -20.087 1.00 86.56 98 ARG A C 1
ATOM 816 O O . ARG A 1 98 ? 8.834 -12.982 -20.999 1.00 86.56 98 ARG A O 1
ATOM 823 N N . ARG A 1 99 ? 9.807 -12.544 -19.018 1.00 83.62 99 ARG A N 1
ATOM 824 C CA . ARG A 1 99 ? 10.295 -13.906 -18.754 1.00 83.62 99 ARG A CA 1
ATOM 825 C C . ARG A 1 99 ? 9.397 -14.678 -17.789 1.00 83.62 99 ARG A C 1
ATOM 827 O O . ARG A 1 99 ? 9.558 -15.894 -17.716 1.00 83.62 99 ARG A O 1
ATOM 834 N N . GLU A 1 100 ? 8.529 -13.983 -17.059 1.00 66.00 100 GLU A N 1
ATOM 835 C CA . GLU A 1 100 ? 7.462 -14.572 -16.239 1.00 66.00 100 GLU A CA 1
ATOM 836 C C . GLU A 1 100 ? 6.254 -14.977 -17.094 1.00 66.00 100 GLU A C 1
ATOM 838 O O . GLU A 1 100 ? 5.643 -16.019 -16.767 1.00 66.00 100 GLU A O 1
#

Foldseek 3Di:
DVVLVVVLVVLVVVCVVPPDPVSVVVNVVSVVVVVVVVVLVVLVVVLVVLVDDFDPVQDPQLVCLSVVVPDPDPCSVVSVVCLLVLVPVVTSRSVSNVVD

Secondary structure (DSSP, 8-state):
-HHHHHHHHHHHHHHHHS--HHHHHHHHHHHHHHHHHHHHHHHHHHHHTT-----GGGHHHHHHGGGTTTS--TTHHHHHHHHHTT--TT-HHHHHHTT-

Radius of gyration: 20.17 Å; chains: 1; bounding box: 45×25×52 Å

Organism: NCBI:txid1188229